Protein AF-A0AAW2QKB0-F1 (afdb_monomer_lite)

Organism: NCBI:txid2727403

Structure (mmCIF, N/CA/C/O backbone):
data_AF-A0AAW2QKB0-F1
#
_entry.id   AF-A0AAW2QKB0-F1
#
loop_
_atom_site.group_PDB
_atom_site.id
_atom_site.type_symbol
_atom_site.label_atom_id
_atom_site.label_alt_id
_atom_site.label_comp_id
_atom_site.label_asym_id
_atom_site.label_entity_id
_atom_site.label_seq_id
_atom_site.pdbx_PDB_ins_code
_atom_site.Cartn_x
_atom_site.Cartn_y
_atom_site.Cartn_z
_atom_site.occupancy
_atom_site.B_iso_or_equiv
_atom_site.auth_seq_id
_atom_site.auth_comp_id
_atom_site.auth_asym_id
_atom_site.auth_atom_id
_atom_site.pdbx_PDB_model_num
ATOM 1 N N . MET A 1 1 ? -7.114 1.794 3.582 1.00 92.81 1 MET A N 1
ATOM 2 C CA . MET A 1 1 ? -6.396 2.913 2.939 1.00 92.81 1 MET A CA 1
ATOM 3 C C . MET A 1 1 ? -5.700 2.403 1.694 1.00 92.81 1 MET A C 1
ATOM 5 O O . MET A 1 1 ? -5.095 1.339 1.762 1.00 92.81 1 MET A O 1
ATOM 9 N N . PHE A 1 2 ? -5.798 3.132 0.583 1.00 91.88 2 PHE A N 1
ATOM 10 C CA . PHE A 1 2 ? -5.280 2.696 -0.712 1.00 91.88 2 PHE A CA 1
ATOM 11 C C . PHE A 1 2 ? -4.547 3.835 -1.448 1.00 91.88 2 PHE A C 1
ATOM 13 O O . PHE A 1 2 ? -5.149 4.514 -2.284 1.00 91.88 2 PHE A O 1
ATOM 20 N N . PRO A 1 3 ? -3.276 4.106 -1.094 1.00 92.00 3 PRO A N 1
ATOM 21 C CA . PRO A 1 3 ? -2.451 5.119 -1.754 1.00 92.00 3 PRO A CA 1
ATOM 22 C C . PRO A 1 3 ? -1.999 4.687 -3.157 1.00 92.00 3 PRO A C 1
ATOM 24 O O . PRO A 1 3 ? -1.935 3.495 -3.464 1.00 92.00 3 PRO A O 1
ATOM 27 N N . TRP A 1 4 ? -1.583 5.657 -3.978 1.00 91.00 4 TRP A N 1
ATOM 28 C CA . TRP A 1 4 ? -0.791 5.366 -5.175 1.00 91.00 4 TRP A CA 1
ATOM 29 C C . TRP A 1 4 ? 0.557 4.731 -4.789 1.00 91.00 4 TRP A C 1
ATOM 31 O O . TRP A 1 4 ? 1.109 5.021 -3.728 1.00 91.00 4 TRP A O 1
ATOM 41 N N . LEU A 1 5 ? 1.126 3.885 -5.655 1.00 91.88 5 LEU A N 1
ATOM 42 C CA . LEU A 1 5 ? 2.294 3.032 -5.357 1.00 91.88 5 LEU A CA 1
ATOM 43 C C . LEU A 1 5 ? 3.635 3.773 -5.202 1.00 91.88 5 LEU A C 1
ATOM 45 O O . LEU A 1 5 ? 4.692 3.143 -5.123 1.00 91.88 5 LEU A O 1
ATOM 49 N N . ALA A 1 6 ? 3.601 5.101 -5.167 1.00 89.00 6 ALA A N 1
ATOM 50 C CA . ALA A 1 6 ? 4.749 5.958 -4.948 1.00 89.00 6 ALA A CA 1
ATOM 51 C C . ALA A 1 6 ? 4.960 6.233 -3.455 1.00 89.00 6 ALA A C 1
ATOM 53 O O . ALA A 1 6 ? 4.015 6.535 -2.727 1.00 89.00 6 ALA A O 1
ATOM 54 N N . HIS A 1 7 ? 6.217 6.264 -3.002 1.00 89.69 7 HIS A N 1
ATOM 55 C CA . HIS A 1 7 ? 6.547 6.670 -1.628 1.00 89.69 7 HIS A CA 1
ATOM 56 C C . HIS A 1 7 ? 5.975 8.053 -1.264 1.00 89.69 7 HIS A C 1
ATOM 58 O O . HIS A 1 7 ? 5.467 8.233 -0.160 1.00 89.69 7 HIS A O 1
ATOM 64 N N . GLY A 1 8 ? 5.984 9.000 -2.210 1.00 85.50 8 GLY A N 1
ATOM 65 C CA . GLY A 1 8 ? 5.402 10.334 -2.020 1.00 85.50 8 GLY A CA 1
ATOM 66 C C . GLY A 1 8 ? 3.899 10.332 -1.715 1.00 85.50 8 GLY A C 1
ATOM 67 O O . GLY A 1 8 ? 3.397 11.320 -1.200 1.00 85.50 8 GLY A O 1
ATOM 68 N N . HIS A 1 9 ? 3.196 9.228 -1.978 1.00 87.94 9 HIS A N 1
ATOM 69 C CA . HIS A 1 9 ? 1.790 9.035 -1.628 1.00 87.94 9 HIS A CA 1
ATOM 70 C C . HIS A 1 9 ? 1.640 8.117 -0.406 1.00 87.94 9 HIS A C 1
ATOM 72 O O . HIS A 1 9 ? 0.905 8.439 0.521 1.00 87.94 9 HIS A O 1
ATOM 78 N N . ILE A 1 10 ? 2.393 7.018 -0.334 1.00 92.88 10 ILE A N 1
ATOM 79 C CA . ILE A 1 10 ? 2.312 6.035 0.760 1.00 92.88 10 ILE A CA 1
ATOM 80 C C . ILE A 1 10 ? 2.625 6.651 2.135 1.00 92.88 10 ILE A C 1
ATOM 82 O O . ILE A 1 10 ? 1.889 6.429 3.097 1.00 92.88 10 ILE A O 1
ATOM 86 N N . PHE A 1 11 ? 3.696 7.439 2.257 1.00 92.62 11 PHE A N 1
ATOM 87 C CA . PHE A 1 11 ? 4.125 7.971 3.557 1.00 92.62 11 PHE A CA 1
ATOM 88 C C . PHE A 1 11 ? 3.178 9.036 4.137 1.00 92.62 11 PHE A C 1
ATOM 90 O O . PHE A 1 11 ? 2.894 8.982 5.336 1.00 92.62 11 PHE A O 1
ATOM 97 N N . PRO A 1 12 ? 2.598 9.953 3.340 1.00 91.56 12 PRO A N 1
ATOM 98 C CA . PRO A 1 12 ? 1.509 10.803 3.819 1.00 91.56 12 PRO A CA 1
ATOM 99 C C . PRO A 1 12 ? 0.305 10.023 4.360 1.00 91.56 12 PRO A C 1
ATOM 101 O O . PRO A 1 12 ? -0.281 10.429 5.364 1.00 91.56 12 PRO A O 1
ATOM 104 N N . TYR A 1 13 ? -0.044 8.887 3.749 1.00 93.06 13 TYR A N 1
ATOM 105 C CA . TYR A 1 13 ? -1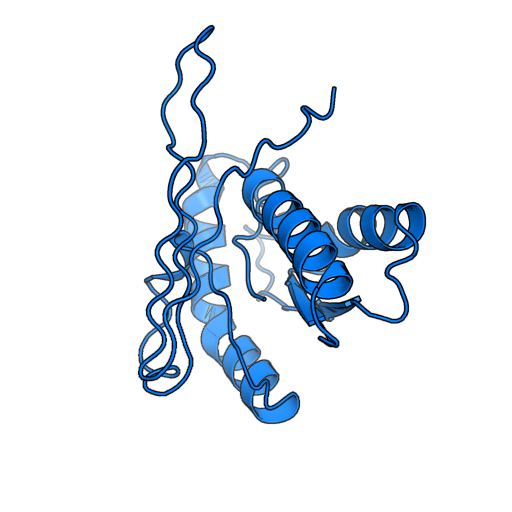.095 8.000 4.258 1.00 93.06 13 TYR A CA 1
ATOM 106 C C . TYR A 1 13 ? -0.715 7.343 5.589 1.00 93.06 13 TYR A C 1
ATOM 108 O O . TYR A 1 13 ? -1.559 7.218 6.478 1.00 93.06 13 TYR A O 1
ATOM 116 N N . LEU A 1 14 ? 0.549 6.958 5.762 1.00 94.44 14 LEU A N 1
ATOM 117 C CA . LEU A 1 14 ? 1.060 6.436 7.030 1.00 94.44 14 LEU A CA 1
ATOM 118 C C . LEU A 1 14 ? 1.021 7.490 8.147 1.00 94.44 14 LEU A C 1
ATOM 120 O O . LEU A 1 14 ? 0.561 7.205 9.253 1.00 94.44 14 LEU A O 1
ATOM 124 N N . GLU A 1 15 ? 1.406 8.733 7.857 1.00 92.94 15 GLU A N 1
ATOM 125 C CA . GLU A 1 15 ? 1.308 9.825 8.833 1.00 92.94 15 GLU A CA 1
ATOM 126 C C . GLU A 1 15 ? -0.154 10.190 9.139 1.00 92.94 15 GLU A C 1
ATOM 128 O O . GLU A 1 15 ? -0.507 10.443 10.295 1.00 92.94 15 GLU A O 1
ATOM 133 N N . LEU A 1 16 ? -1.039 10.156 8.137 1.00 91.06 16 LEU A N 1
ATOM 134 C CA . LEU A 1 16 ? -2.481 10.274 8.357 1.00 91.06 16 LEU A CA 1
ATOM 135 C C . LEU A 1 16 ? -2.987 9.158 9.280 1.00 91.06 16 LEU A C 1
ATOM 137 O O . LEU A 1 16 ? -3.715 9.444 10.230 1.00 91.06 16 LEU A O 1
ATOM 141 N N . SER A 1 17 ? -2.568 7.914 9.039 1.00 93.12 17 SER A N 1
ATOM 142 C CA . SER A 1 17 ? -2.925 6.752 9.861 1.00 93.12 17 SER A CA 1
ATOM 143 C C . SER A 1 17 ? -2.536 6.974 11.316 1.00 93.12 17 SER A C 1
ATOM 145 O O . SER A 1 17 ? -3.389 6.913 12.199 1.00 93.12 17 SER A O 1
ATOM 147 N N . ARG A 1 18 ? -1.281 7.365 11.563 1.00 91.38 18 ARG A N 1
ATOM 148 C CA . ARG A 1 18 ? -0.776 7.682 12.904 1.00 91.38 18 ARG A CA 1
ATOM 149 C C . ARG A 1 18 ? -1.636 8.736 13.609 1.00 91.38 18 ARG A C 1
ATOM 151 O O . ARG A 1 18 ? -1.992 8.579 14.773 1.00 91.38 18 ARG A O 1
ATOM 158 N N . ARG A 1 19 ? -2.030 9.801 12.902 1.00 90.12 19 ARG A N 1
ATOM 159 C CA . ARG A 1 19 ? -2.877 10.873 13.462 1.00 90.12 19 ARG A CA 1
ATOM 160 C C . ARG A 1 19 ? -4.311 10.435 13.746 1.00 90.12 19 ARG A C 1
ATOM 162 O O . ARG A 1 19 ? -4.919 10.962 14.681 1.00 90.12 19 ARG A O 1
ATOM 169 N N . LEU A 1 20 ? -4.862 9.527 12.944 1.00 89.25 20 LEU A N 1
ATOM 170 C CA . LEU A 1 20 ? -6.196 8.969 13.163 1.00 89.25 20 LEU A CA 1
ATOM 171 C C . LEU A 1 20 ? -6.217 8.079 14.409 1.00 89.25 20 LEU A C 1
ATOM 173 O O . LEU A 1 20 ? -7.122 8.232 15.230 1.00 89.25 20 LEU A O 1
ATOM 177 N N . LEU A 1 21 ? -5.185 7.250 14.588 1.00 91.81 21 LEU A N 1
ATOM 178 C CA . LEU A 1 21 ? -5.035 6.350 15.737 1.00 91.81 21 LEU A CA 1
ATOM 179 C C . LEU A 1 21 ? -4.931 7.094 17.076 1.00 91.81 21 LEU A C 1
ATOM 181 O O . LEU A 1 21 ? -5.455 6.631 18.081 1.00 91.81 21 LEU A O 1
ATOM 185 N N . ILE A 1 22 ? -4.335 8.292 17.099 1.00 86.69 22 ILE A N 1
ATOM 186 C CA . ILE A 1 22 ? -4.251 9.110 18.326 1.00 86.69 22 ILE A CA 1
ATOM 187 C C . ILE A 1 22 ? -5.636 9.573 18.806 1.00 86.69 22 ILE A C 1
ATOM 189 O O . ILE A 1 22 ? -5.856 9.763 20.000 1.00 86.69 22 ILE A O 1
ATOM 193 N N . ARG A 1 23 ? -6.570 9.834 17.884 1.00 77.38 23 ARG A N 1
ATOM 194 C CA . ARG A 1 23 ? -7.848 10.493 18.211 1.00 77.38 23 ARG A CA 1
ATOM 195 C C . ARG A 1 23 ? -9.026 9.539 18.326 1.00 77.38 23 ARG A C 1
ATOM 197 O O . ARG A 1 23 ? -10.069 9.934 18.853 1.00 77.38 23 ARG A O 1
ATOM 204 N N . LYS A 1 24 ? -8.911 8.346 17.755 1.00 75.75 24 LYS A N 1
ATOM 205 C CA . LYS A 1 24 ? -10.004 7.393 17.586 1.00 75.75 24 LYS A CA 1
ATOM 206 C C . LYS A 1 24 ? -9.448 5.979 17.595 1.00 75.75 24 LYS A C 1
ATOM 208 O O . LYS A 1 24 ? -8.336 5.743 17.140 1.00 75.75 24 LYS A O 1
ATOM 213 N N . ASN A 1 25 ? -10.275 5.043 18.040 1.00 83.88 25 ASN A N 1
ATOM 214 C CA . ASN A 1 25 ? -9.957 3.625 18.001 1.00 83.88 25 ASN A CA 1
ATOM 215 C C . ASN A 1 25 ? -10.224 3.075 16.590 1.00 83.88 25 ASN A C 1
ATOM 217 O O . ASN A 1 25 ? -11.278 2.497 16.336 1.00 83.88 25 ASN A O 1
ATOM 221 N N . PHE A 1 26 ? -9.316 3.351 15.653 1.00 90.62 26 PHE A N 1
ATOM 222 C CA . PHE A 1 26 ? -9.341 2.753 14.319 1.00 90.62 26 PHE A CA 1
ATOM 223 C C . PHE A 1 26 ? -8.422 1.535 14.274 1.00 90.62 26 PHE A C 1
ATOM 225 O O . PHE A 1 26 ? -7.349 1.545 14.866 1.00 90.62 26 PHE A O 1
ATOM 232 N N . HIS A 1 27 ? -8.814 0.533 13.498 1.00 94.69 27 HIS A N 1
ATOM 233 C CA . HIS A 1 27 ? -7.888 -0.456 12.963 1.00 94.69 27 HIS A CA 1
ATOM 234 C C . HIS A 1 27 ? -7.697 -0.152 11.474 1.00 94.69 27 HIS A C 1
ATOM 236 O O . HIS A 1 27 ? -8.673 0.102 10.760 1.00 94.69 27 HIS A O 1
ATOM 242 N N . ILE A 1 28 ? -6.449 -0.071 11.016 1.00 96.19 28 ILE A N 1
ATOM 243 C CA . ILE A 1 28 ? -6.126 0.479 9.699 1.00 96.19 28 ILE A CA 1
ATOM 244 C C . ILE A 1 28 ? -5.496 -0.595 8.824 1.00 96.19 28 ILE A C 1
ATOM 246 O O . ILE A 1 28 ? -4.383 -1.037 9.063 1.00 96.19 28 ILE A O 1
ATOM 250 N N . TYR A 1 29 ? -6.163 -0.909 7.720 1.00 97.12 29 TYR A N 1
ATOM 251 C CA . TYR A 1 29 ? -5.565 -1.665 6.626 1.00 97.12 29 TYR A CA 1
ATOM 252 C C . TYR A 1 29 ? -4.911 -0.703 5.632 1.00 97.12 29 TYR A C 1
ATOM 254 O O . TYR A 1 29 ? -5.597 0.165 5.078 1.00 97.12 29 TYR A O 1
ATOM 262 N N . LEU A 1 30 ? -3.611 -0.840 5.375 1.00 96.56 30 LEU A N 1
ATOM 263 C CA . LEU A 1 30 ? -2.893 -0.110 4.330 1.00 96.56 30 LEU A CA 1
ATOM 264 C C . LEU A 1 30 ? -2.574 -1.056 3.172 1.00 96.56 30 LEU A C 1
ATOM 266 O O . LEU A 1 30 ? -1.779 -1.976 3.313 1.00 96.56 30 LEU A O 1
ATOM 270 N N . CYS A 1 31 ? -3.189 -0.818 2.018 1.00 95.38 31 CYS A N 1
ATOM 271 C CA . CYS A 1 31 ? -3.019 -1.654 0.839 1.00 95.38 31 CYS A CA 1
ATOM 272 C C . CYS A 1 31 ? -1.884 -1.117 -0.050 1.00 95.38 31 CYS A C 1
ATOM 274 O O . CYS A 1 31 ? -1.915 0.048 -0.452 1.00 95.38 31 CYS A O 1
ATOM 276 N N . SER A 1 32 ? -0.875 -1.941 -0.343 1.00 95.44 32 SER A N 1
ATOM 277 C CA . SER A 1 32 ? 0.229 -1.606 -1.257 1.00 95.44 32 SER A CA 1
ATOM 278 C C . SER A 1 32 ? 0.863 -2.866 -1.851 1.00 95.44 32 SER A C 1
ATOM 280 O O . SER A 1 32 ? 0.486 -3.980 -1.509 1.00 95.44 32 SER A O 1
ATOM 282 N N . THR A 1 33 ? 1.823 -2.702 -2.755 1.00 95.94 33 THR A N 1
ATOM 283 C CA . THR A 1 33 ? 2.528 -3.819 -3.393 1.00 95.94 33 THR A CA 1
ATOM 284 C C . THR A 1 33 ? 3.621 -4.416 -2.498 1.00 95.94 33 THR A C 1
ATOM 286 O O . THR A 1 33 ? 4.217 -3.697 -1.685 1.00 95.94 33 THR A O 1
ATOM 289 N N . PRO A 1 34 ? 3.986 -5.701 -2.697 1.00 96.12 34 PRO A N 1
ATOM 290 C CA . PRO A 1 34 ? 5.043 -6.362 -1.929 1.00 96.12 34 PRO A CA 1
ATOM 291 C C . PRO A 1 34 ? 6.371 -5.604 -1.905 1.00 96.12 34 PRO A C 1
ATOM 293 O O . PRO A 1 34 ? 7.004 -5.503 -0.856 1.00 96.12 34 PRO A O 1
ATOM 296 N N . ILE A 1 35 ? 6.760 -4.986 -3.024 1.00 96.25 35 ILE A N 1
ATOM 297 C CA . ILE A 1 35 ? 8.015 -4.230 -3.135 1.00 96.25 35 ILE A CA 1
ATOM 298 C C . ILE A 1 35 ? 8.086 -3.010 -2.193 1.00 96.25 35 ILE A C 1
ATOM 300 O O . ILE A 1 35 ? 9.177 -2.624 -1.776 1.00 96.25 35 ILE A O 1
ATOM 304 N N . ASN A 1 36 ? 6.945 -2.430 -1.804 1.00 96.06 36 ASN A N 1
ATOM 305 C CA . ASN A 1 36 ? 6.886 -1.318 -0.849 1.00 96.06 36 ASN A CA 1
ATOM 306 C C . ASN A 1 36 ? 6.785 -1.798 0.616 1.00 96.06 36 ASN A C 1
ATOM 308 O O . ASN A 1 36 ? 6.911 -0.991 1.536 1.00 96.06 36 ASN A O 1
ATOM 312 N N . SER A 1 37 ? 6.587 -3.097 0.869 1.00 94.06 37 SER A N 1
ATOM 313 C CA . SER A 1 37 ? 6.330 -3.612 2.224 1.00 94.06 37 SER A CA 1
ATOM 314 C C . SER A 1 37 ? 7.482 -3.360 3.185 1.00 94.06 37 SER A C 1
ATOM 316 O O . SER A 1 37 ? 7.247 -3.010 4.335 1.00 94.06 37 SER A O 1
ATOM 318 N N . THR A 1 38 ? 8.730 -3.475 2.725 1.00 94.94 38 THR A N 1
ATOM 319 C CA . THR A 1 38 ? 9.899 -3.228 3.578 1.00 94.94 38 THR A CA 1
ATOM 320 C C . THR A 1 38 ? 9.909 -1.798 4.115 1.00 94.94 38 THR A C 1
ATOM 322 O O . THR A 1 38 ? 10.083 -1.597 5.313 1.00 94.94 38 THR A O 1
ATOM 325 N N . SER A 1 39 ? 9.690 -0.791 3.262 1.00 95.75 39 SER A N 1
ATOM 326 C CA . SER A 1 39 ? 9.711 0.615 3.691 1.00 95.75 39 SER A CA 1
ATOM 327 C C . SER A 1 39 ? 8.520 0.961 4.589 1.00 95.75 39 SER A C 1
ATOM 329 O O . SER A 1 39 ? 8.688 1.675 5.579 1.00 95.75 39 SER A O 1
ATOM 331 N N . ILE A 1 40 ? 7.345 0.405 4.289 1.00 97.50 40 ILE A N 1
ATOM 332 C CA . ILE A 1 40 ? 6.130 0.564 5.094 1.00 97.50 40 ILE A CA 1
ATOM 333 C C . ILE A 1 40 ? 6.303 -0.071 6.480 1.00 97.50 40 ILE A C 1
ATOM 335 O O . ILE A 1 40 ? 6.060 0.587 7.490 1.00 97.50 40 ILE A O 1
ATOM 339 N N . ASN A 1 41 ? 6.764 -1.321 6.547 1.00 96.94 41 ASN A N 1
ATOM 340 C CA . ASN A 1 41 ? 6.928 -2.044 7.808 1.00 96.94 41 ASN A CA 1
ATOM 341 C C . ASN A 1 41 ? 7.980 -1.390 8.705 1.00 96.94 41 ASN A C 1
ATOM 343 O O . ASN A 1 41 ? 7.763 -1.285 9.910 1.00 96.94 41 ASN A O 1
ATOM 347 N N . THR A 1 42 ? 9.071 -0.873 8.132 1.00 97.44 42 THR A N 1
ATOM 348 C CA . THR A 1 42 ? 10.051 -0.082 8.888 1.00 97.44 42 THR A CA 1
ATOM 349 C C . THR A 1 42 ? 9.402 1.148 9.524 1.00 97.44 42 THR A C 1
ATOM 351 O O . THR A 1 42 ? 9.634 1.420 10.700 1.00 97.44 42 THR A O 1
ATOM 354 N N . PHE A 1 43 ? 8.551 1.877 8.790 1.00 96.31 43 PHE A N 1
ATOM 355 C CA . PHE A 1 43 ? 7.817 3.009 9.362 1.00 96.31 43 PHE A CA 1
ATOM 356 C C . PHE A 1 43 ? 6.885 2.564 10.496 1.00 96.31 43 PHE A C 1
ATOM 358 O O . PHE A 1 43 ? 6.888 3.182 11.561 1.00 96.31 43 PHE A O 1
ATOM 365 N N . ILE A 1 44 ? 6.100 1.505 10.280 1.00 97.19 44 ILE A N 1
ATOM 366 C CA . ILE A 1 44 ? 5.145 0.977 11.267 1.00 97.19 44 ILE A CA 1
ATOM 367 C C . ILE A 1 44 ? 5.873 0.579 12.554 1.00 97.19 44 ILE A C 1
ATOM 369 O O . ILE A 1 44 ? 5.469 0.998 13.639 1.00 97.19 44 ILE A O 1
ATOM 373 N N . HIS A 1 45 ? 6.975 -0.160 12.428 1.00 96.62 45 HIS A N 1
ATOM 374 C CA . HIS A 1 45 ? 7.785 -0.606 13.555 1.00 96.62 45 HIS A CA 1
ATOM 375 C C . HIS A 1 45 ? 8.390 0.575 14.325 1.00 96.62 45 HIS A C 1
ATOM 377 O O . HIS A 1 45 ? 8.217 0.671 15.537 1.00 96.62 45 HIS A O 1
ATOM 383 N N . ASN A 1 46 ? 9.033 1.517 13.626 1.00 96.56 46 ASN A N 1
ATOM 384 C CA . ASN A 1 46 ? 9.696 2.669 14.250 1.00 96.56 46 ASN A CA 1
ATOM 385 C C . ASN A 1 46 ? 8.731 3.628 14.963 1.00 96.56 46 ASN A C 1
ATOM 387 O O . ASN A 1 46 ? 9.171 4.451 15.761 1.00 96.56 46 ASN A O 1
ATOM 391 N N . ASN A 1 47 ? 7.434 3.549 14.657 1.00 94.81 47 ASN A N 1
ATOM 392 C CA . ASN A 1 47 ? 6.396 4.371 15.274 1.00 94.81 47 ASN A CA 1
ATOM 393 C C . ASN A 1 47 ? 5.481 3.573 16.219 1.00 94.81 47 ASN A C 1
ATOM 395 O O . ASN A 1 47 ? 4.462 4.111 16.652 1.00 94.81 47 ASN A O 1
ATOM 399 N N . ASN A 1 48 ? 5.812 2.312 16.525 1.00 95.12 48 ASN A N 1
ATOM 400 C CA . ASN A 1 48 ? 5.036 1.433 17.407 1.00 95.12 48 ASN A CA 1
ATOM 401 C C . ASN A 1 48 ? 3.574 1.249 16.948 1.00 95.12 48 ASN A C 1
ATOM 403 O O . ASN A 1 48 ? 2.652 1.246 17.759 1.00 95.12 48 ASN A O 1
ATOM 407 N N . LEU A 1 49 ? 3.352 1.108 15.637 1.00 95.25 49 LEU A N 1
ATOM 408 C CA . LEU A 1 49 ? 2.011 1.023 15.039 1.00 95.25 49 LEU A CA 1
ATOM 409 C C . LEU A 1 49 ? 1.598 -0.408 14.658 1.00 95.25 49 LEU A C 1
ATOM 411 O O . LEU A 1 49 ? 0.535 -0.591 14.067 1.00 95.25 49 LEU A O 1
ATOM 415 N N . SER A 1 50 ? 2.414 -1.417 14.980 1.00 93.06 50 SER A N 1
ATOM 416 C CA . SER A 1 50 ? 2.263 -2.799 14.495 1.00 93.06 50 SER A CA 1
ATOM 417 C C . SER A 1 50 ? 0.955 -3.485 14.897 1.00 93.06 50 SER A C 1
ATOM 419 O O . SER A 1 50 ? 0.490 -4.362 14.183 1.00 93.06 50 SER A O 1
ATOM 421 N N . GLU A 1 51 ? 0.345 -3.093 16.017 1.00 92.69 51 GLU A N 1
ATOM 422 C CA . GLU A 1 51 ? -0.941 -3.654 16.467 1.00 92.69 51 GLU A CA 1
ATOM 423 C C . GLU A 1 51 ? -2.152 -2.952 15.830 1.00 92.69 51 GLU A C 1
ATOM 425 O O . GLU A 1 51 ? -3.278 -3.442 15.881 1.00 92.69 51 GLU A O 1
ATOM 430 N N . SER A 1 52 ? -1.936 -1.771 15.248 1.00 94.56 52 SER A N 1
ATOM 431 C CA . SER A 1 52 ? -3.003 -0.890 14.761 1.00 94.56 52 SER A CA 1
ATOM 432 C C . SER A 1 52 ? -3.056 -0.774 13.240 1.00 94.56 52 SER A C 1
ATOM 434 O O . SER A 1 52 ? -4.094 -0.380 12.702 1.00 94.56 52 SER A O 1
ATOM 436 N N . ILE A 1 53 ? -1.947 -1.065 12.553 1.00 96.69 53 ILE A N 1
ATOM 437 C CA . ILE A 1 53 ? -1.834 -0.976 11.098 1.00 96.69 53 ILE A CA 1
ATOM 438 C C . ILE A 1 53 ? -1.421 -2.330 10.526 1.00 96.69 53 ILE A C 1
ATOM 440 O O . ILE A 1 53 ? -0.325 -2.812 10.802 1.00 96.69 53 ILE A O 1
ATOM 444 N N . GLU A 1 54 ? -2.264 -2.885 9.661 1.00 96.44 54 GLU A N 1
ATOM 445 C CA . GLU A 1 54 ? -1.974 -4.088 8.885 1.00 96.44 54 GLU A CA 1
ATOM 446 C C . GLU A 1 54 ? -1.688 -3.727 7.422 1.00 96.44 54 GLU A C 1
ATOM 448 O O . GLU A 1 54 ? -2.427 -2.963 6.791 1.00 96.44 54 GLU A O 1
ATOM 453 N N . VAL A 1 55 ? -0.607 -4.280 6.865 1.00 97.00 55 VAL A N 1
ATOM 454 C CA . VAL A 1 55 ? -0.249 -4.087 5.455 1.00 97.00 55 VAL A CA 1
ATOM 455 C C . VAL A 1 55 ? -0.880 -5.186 4.611 1.00 97.00 55 VAL A C 1
ATOM 457 O O . VAL A 1 55 ? -0.497 -6.351 4.697 1.00 97.00 55 VAL A O 1
ATOM 460 N N . VAL A 1 56 ? -1.811 -4.796 3.746 1.00 96.31 56 VAL A N 1
ATOM 461 C CA . VAL A 1 56 ? -2.506 -5.701 2.830 1.00 96.31 56 VAL A CA 1
ATOM 462 C C . VAL A 1 56 ? -1.794 -5.696 1.483 1.00 96.31 56 VAL A C 1
ATOM 464 O O . VAL A 1 56 ? -1.540 -4.639 0.902 1.00 96.31 56 VAL A O 1
ATOM 467 N N . GLN A 1 57 ? -1.472 -6.885 0.984 1.00 95.06 57 GLN A N 1
ATOM 468 C CA . GLN A 1 57 ? -0.679 -7.046 -0.231 1.00 95.06 57 GLN A CA 1
ATOM 469 C C . GLN A 1 57 ? -1.552 -6.977 -1.486 1.00 95.06 57 GLN A C 1
ATOM 471 O O . GLN A 1 57 ? -2.334 -7.888 -1.768 1.00 95.06 57 GLN A O 1
ATOM 476 N N . LEU A 1 58 ? -1.367 -5.924 -2.280 1.00 94.38 58 LEU A N 1
ATOM 477 C CA . LEU A 1 58 ? -1.880 -5.834 -3.641 1.00 94.38 58 LEU A CA 1
ATOM 478 C C . LEU A 1 58 ? -0.884 -6.480 -4.604 1.00 94.38 58 LEU A C 1
ATOM 480 O O . LEU A 1 58 ? 0.202 -5.952 -4.848 1.00 94.38 58 LEU A O 1
ATOM 484 N N . HIS A 1 59 ? -1.276 -7.596 -5.204 1.00 92.06 59 HIS A N 1
ATOM 485 C CA . HIS A 1 59 ? -0.470 -8.258 -6.221 1.00 92.06 59 HIS A CA 1
ATOM 486 C C . HIS A 1 59 ? -0.846 -7.728 -7.605 1.00 92.06 59 HIS A C 1
ATOM 488 O O . HIS A 1 59 ? -1.974 -7.917 -8.063 1.00 92.06 59 HIS A O 1
ATOM 494 N N . LEU A 1 60 ? 0.104 -7.064 -8.266 1.00 92.69 60 LEU A N 1
ATOM 495 C CA . LEU A 1 60 ? -0.024 -6.715 -9.679 1.00 92.69 60 LEU A CA 1
ATOM 496 C C . LEU A 1 60 ? 0.411 -7.901 -10.538 1.00 92.69 60 LEU A C 1
ATOM 498 O O . LEU A 1 60 ? 1.299 -8.662 -10.151 1.00 92.69 60 LEU A O 1
ATOM 502 N N . GLN A 1 61 ? -0.170 -8.025 -11.728 1.00 91.19 61 GLN A N 1
ATOM 503 C CA . GLN A 1 61 ? 0.245 -9.045 -12.686 1.00 91.19 61 GLN A CA 1
ATOM 504 C C . GLN A 1 61 ? 1.657 -8.726 -13.211 1.00 91.19 61 GLN A C 1
ATOM 506 O O . GLN A 1 61 ? 1.853 -7.669 -13.821 1.00 91.19 61 GLN A O 1
ATOM 511 N N . PRO A 1 62 ? 2.660 -9.591 -12.968 1.00 92.56 62 PRO A N 1
ATOM 512 C CA . PRO A 1 62 ? 3.998 -9.384 -13.498 1.00 92.56 62 PRO A CA 1
ATOM 513 C C . PRO A 1 62 ? 4.011 -9.606 -15.014 1.00 92.56 62 PRO A C 1
ATOM 515 O O . PRO A 1 62 ? 3.295 -10.451 -15.547 1.00 92.56 62 PRO A O 1
ATOM 518 N N . SER A 1 63 ? 4.866 -8.866 -15.713 1.00 93.06 63 SER A N 1
ATOM 519 C CA . SER A 1 63 ? 5.119 -9.059 -17.143 1.00 93.06 63 SER A CA 1
ATOM 520 C C . SER A 1 63 ? 6.610 -8.924 -17.438 1.00 93.06 63 SER A C 1
ATOM 522 O O . SER A 1 63 ? 7.375 -8.485 -16.580 1.00 93.06 63 SER A O 1
ATOM 524 N N . HIS A 1 64 ? 7.025 -9.282 -18.656 1.00 92.44 64 HIS A N 1
ATOM 525 C CA . HIS A 1 64 ? 8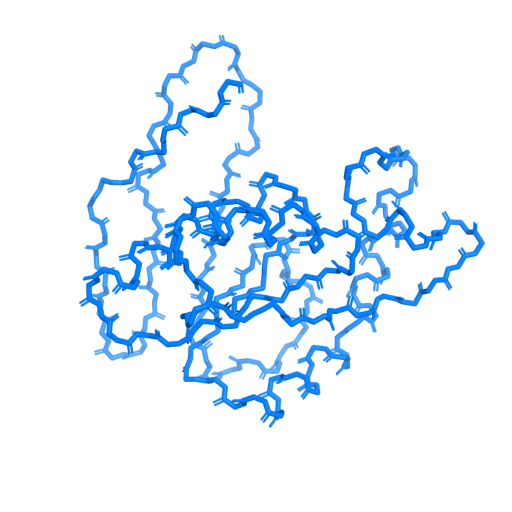.413 -9.114 -19.091 1.00 92.44 64 HIS A CA 1
ATOM 526 C C . HIS A 1 64 ? 8.879 -7.649 -18.987 1.00 92.44 64 HIS A C 1
ATOM 528 O O . HIS A 1 64 ? 9.999 -7.384 -18.564 1.00 92.44 64 HIS A O 1
ATOM 534 N N . GLU A 1 65 ? 8.002 -6.697 -19.318 1.00 91.81 65 GLU A N 1
ATOM 535 C CA . GLU A 1 65 ? 8.285 -5.259 -19.230 1.00 91.81 65 GLU A CA 1
ATOM 536 C C . GLU A 1 65 ? 8.141 -4.704 -17.805 1.00 91.81 65 GLU A C 1
ATOM 538 O O . GLU A 1 65 ? 8.761 -3.699 -17.470 1.00 91.81 65 GLU A O 1
ATOM 543 N N . LEU A 1 66 ? 7.328 -5.346 -16.957 1.00 94.56 66 LEU A N 1
ATOM 544 C CA . LEU A 1 66 ? 7.032 -4.895 -15.595 1.00 94.56 66 LEU A CA 1
ATOM 545 C C . LEU A 1 66 ? 7.183 -6.036 -14.565 1.00 94.56 66 LEU A C 1
ATOM 547 O O . LEU A 1 66 ? 6.184 -6.552 -14.041 1.00 94.56 66 LEU A O 1
ATOM 551 N N . PRO A 1 67 ? 8.426 -6.452 -14.267 1.00 95.56 67 PRO A N 1
ATOM 552 C CA . PRO A 1 67 ? 8.727 -7.406 -13.203 1.00 95.56 67 PRO A CA 1
ATOM 553 C C . PRO A 1 67 ? 8.375 -6.858 -11.802 1.00 95.56 67 PRO A C 1
ATOM 555 O O . PRO A 1 67 ? 8.230 -5.646 -11.629 1.00 95.56 67 PRO A O 1
ATOM 558 N N . PRO A 1 68 ? 8.306 -7.716 -10.761 1.00 94.88 68 PRO A N 1
ATOM 559 C CA . PRO A 1 68 ? 7.868 -7.323 -9.413 1.00 94.88 68 PRO A CA 1
ATOM 560 C C . PRO A 1 68 ? 8.624 -6.149 -8.773 1.00 94.88 68 PRO A C 1
ATOM 562 O O . PRO A 1 68 ? 8.041 -5.359 -8.035 1.00 94.88 68 PRO A O 1
ATOM 565 N N . HIS A 1 69 ? 9.916 -5.984 -9.069 1.00 94.38 69 HIS A N 1
ATOM 566 C CA . HIS A 1 69 ? 10.711 -4.869 -8.542 1.00 94.38 69 HIS A CA 1
ATOM 567 C C . HIS A 1 69 ? 10.335 -3.504 -9.151 1.00 94.38 69 HIS A C 1
ATOM 569 O O . HIS A 1 69 ? 10.722 -2.472 -8.608 1.00 94.38 69 HIS A O 1
ATOM 575 N N . TYR A 1 70 ? 9.553 -3.493 -10.235 1.00 95.31 70 TYR A N 1
ATOM 576 C CA . TYR A 1 70 ? 8.962 -2.305 -10.853 1.00 95.31 70 TYR A CA 1
ATOM 577 C C . TYR A 1 70 ? 7.476 -2.126 -10.519 1.00 95.31 70 TYR A C 1
ATOM 579 O O . TYR A 1 70 ? 6.817 -1.245 -11.066 1.00 95.31 70 TYR A O 1
ATOM 587 N N . HIS A 1 71 ? 6.931 -2.884 -9.560 1.00 94.88 71 HIS A N 1
ATOM 588 C CA . HIS A 1 71 ? 5.578 -2.663 -9.018 1.00 94.88 71 HIS A CA 1
ATOM 589 C C . HIS A 1 71 ? 5.535 -1.486 -8.022 1.00 94.88 71 HIS A C 1
ATOM 591 O O . HIS A 1 71 ? 4.862 -1.526 -6.994 1.00 94.88 71 HIS A O 1
ATOM 597 N N . THR A 1 72 ? 6.304 -0.440 -8.306 1.00 93.62 72 THR A N 1
ATOM 598 C CA . THR A 1 72 ? 6.440 0.808 -7.552 1.00 93.62 72 THR A CA 1
ATOM 599 C C . THR A 1 72 ? 6.971 1.867 -8.511 1.00 93.62 72 THR A C 1
ATOM 601 O O . THR A 1 72 ? 7.648 1.542 -9.484 1.00 93.62 72 THR A O 1
ATOM 604 N N . THR A 1 73 ? 6.693 3.145 -8.257 1.00 90.56 73 THR A N 1
ATOM 605 C CA . THR A 1 73 ? 7.296 4.221 -9.064 1.00 90.56 73 THR A CA 1
ATOM 606 C C . THR A 1 73 ? 8.762 4.457 -8.703 1.00 90.56 73 THR A C 1
ATOM 608 O O . THR A 1 73 ? 9.479 5.137 -9.438 1.00 90.56 73 THR A O 1
ATOM 611 N N . LYS A 1 74 ? 9.225 3.929 -7.562 1.00 88.31 74 LYS A N 1
ATOM 612 C CA . LYS A 1 74 ? 10.619 4.048 -7.140 1.00 88.31 74 LYS A CA 1
ATOM 613 C C . LYS A 1 74 ? 11.512 3.307 -8.136 1.00 88.31 74 LYS A C 1
ATOM 615 O O . LYS A 1 74 ? 11.363 2.106 -8.321 1.00 88.31 74 LYS A O 1
ATOM 620 N N . ASN A 1 75 ? 12.468 4.020 -8.730 1.00 88.38 75 ASN A N 1
ATOM 621 C CA . ASN A 1 75 ? 13.407 3.490 -9.727 1.00 88.38 75 ASN A CA 1
ATOM 622 C C . ASN A 1 75 ? 12.740 2.942 -11.004 1.00 88.38 75 ASN A C 1
ATOM 624 O O . ASN A 1 75 ? 13.384 2.207 -11.751 1.00 88.38 75 ASN A O 1
ATOM 628 N N . LEU A 1 76 ? 11.476 3.293 -11.264 1.00 91.50 76 LEU A N 1
ATOM 629 C CA . LEU A 1 76 ? 10.782 2.894 -12.482 1.00 91.50 76 LEU A CA 1
ATOM 630 C C . LEU A 1 76 ? 11.311 3.711 -13.674 1.00 91.50 76 LEU A C 1
ATOM 632 O O . LEU A 1 76 ? 11.263 4.944 -13.629 1.00 91.50 76 LEU A O 1
ATOM 636 N N . PRO A 1 77 ? 11.771 3.066 -14.759 1.00 93.00 77 PRO A N 1
ATOM 637 C CA . PRO A 1 77 ? 12.061 3.754 -16.011 1.00 93.00 77 PRO A CA 1
ATOM 638 C C . PRO A 1 77 ? 10.847 4.552 -16.506 1.00 93.00 77 PRO A C 1
ATOM 640 O O . PRO A 1 77 ? 9.730 4.039 -16.534 1.00 93.00 77 PRO A O 1
ATOM 643 N N . SER A 1 78 ? 11.055 5.796 -16.942 1.00 88.81 78 SER A N 1
ATOM 644 C CA . SER A 1 78 ? 9.963 6.713 -17.320 1.00 88.81 78 SER A CA 1
ATOM 645 C C . SER A 1 78 ? 9.030 6.151 -18.399 1.00 88.81 78 SER A C 1
ATOM 647 O O . SER A 1 78 ? 7.819 6.353 -18.334 1.00 88.81 78 SER A O 1
ATOM 649 N N . HIS A 1 79 ? 9.570 5.386 -19.352 1.00 90.81 79 HIS A N 1
ATOM 650 C CA . HIS A 1 79 ? 8.791 4.740 -20.410 1.00 90.81 79 HIS A CA 1
ATOM 651 C C . HIS A 1 79 ? 7.828 3.652 -19.893 1.00 90.81 79 HIS A C 1
ATOM 653 O O . HIS A 1 79 ? 6.849 3.347 -20.569 1.00 90.81 79 HIS A O 1
ATOM 659 N N . LEU A 1 80 ? 8.051 3.109 -18.689 1.00 92.81 80 LEU A N 1
ATOM 660 C CA . LEU A 1 80 ? 7.198 2.090 -18.062 1.00 92.81 80 LEU A CA 1
ATOM 661 C C . LEU A 1 80 ? 6.096 2.677 -17.170 1.00 92.81 80 LEU A C 1
ATOM 663 O O . LEU A 1 80 ? 5.277 1.924 -16.641 1.00 92.81 80 LEU A O 1
ATOM 667 N N . ALA A 1 81 ? 6.019 4.004 -17.012 1.00 88.06 81 ALA A N 1
ATOM 668 C CA . ALA A 1 81 ? 5.010 4.645 -16.164 1.00 88.06 81 ALA A CA 1
ATOM 669 C C . ALA A 1 81 ? 3.575 4.261 -16.571 1.00 88.06 81 ALA A C 1
ATOM 671 O O . ALA A 1 81 ? 2.759 3.893 -15.725 1.00 88.06 81 ALA A O 1
ATOM 672 N N . PHE A 1 82 ? 3.275 4.272 -17.873 1.00 88.25 82 PHE A N 1
ATOM 673 C CA . PHE A 1 82 ? 1.966 3.851 -18.381 1.00 88.25 82 PHE A CA 1
ATOM 674 C C . PHE A 1 82 ? 1.717 2.350 -18.210 1.00 88.25 82 PHE A C 1
ATOM 676 O O . PHE A 1 82 ? 0.580 1.953 -17.956 1.00 88.25 82 PHE A O 1
ATOM 683 N N . THR A 1 83 ? 2.758 1.521 -18.313 1.00 91.44 83 THR A N 1
ATOM 684 C CA . THR A 1 83 ? 2.667 0.074 -18.073 1.00 91.44 83 THR A CA 1
ATOM 685 C C . THR A 1 83 ? 2.307 -0.210 -16.616 1.00 91.44 83 THR A C 1
ATOM 687 O O . THR A 1 83 ? 1.401 -1.002 -16.362 1.00 91.44 83 THR A O 1
ATOM 690 N N . LEU A 1 84 ? 2.916 0.505 -15.661 1.00 91.12 84 LEU A N 1
ATOM 691 C CA . LEU A 1 84 ? 2.559 0.407 -14.243 1.00 91.12 84 LEU A CA 1
ATOM 692 C C . LEU A 1 84 ? 1.119 0.868 -13.977 1.00 91.12 84 LEU A C 1
ATOM 694 O O . LEU A 1 84 ? 0.389 0.187 -13.261 1.00 91.12 84 LEU A O 1
ATOM 698 N N . ILE A 1 85 ? 0.682 1.982 -14.576 1.00 87.62 85 ILE A N 1
ATOM 699 C CA . ILE A 1 85 ? -0.705 2.462 -14.444 1.00 87.62 85 ILE A CA 1
ATOM 700 C C . ILE A 1 85 ? -1.702 1.411 -14.951 1.00 87.62 85 ILE A C 1
ATOM 702 O O . ILE A 1 85 ? -2.697 1.145 -14.279 1.00 87.62 85 ILE A O 1
ATOM 706 N N . LYS A 1 86 ? -1.435 0.788 -16.105 1.00 87.25 86 LYS A N 1
ATOM 707 C CA . LYS A 1 86 ? -2.285 -0.284 -16.643 1.00 87.25 86 LYS A CA 1
ATOM 708 C C . LYS A 1 86 ? -2.307 -1.505 -15.724 1.00 87.25 86 LYS A C 1
ATOM 710 O O . LYS A 1 86 ? -3.385 -2.006 -15.431 1.00 87.25 86 LYS A O 1
ATOM 715 N N . ALA A 1 87 ? -1.147 -1.950 -15.239 1.00 90.69 87 ALA A N 1
ATOM 716 C CA . ALA A 1 87 ? -1.059 -3.080 -14.312 1.00 90.69 87 ALA A CA 1
ATOM 717 C C . ALA A 1 87 ? -1.791 -2.810 -12.986 1.00 90.69 87 ALA A C 1
ATOM 719 O O . ALA A 1 87 ? -2.362 -3.717 -12.390 1.00 90.69 87 ALA A O 1
ATOM 720 N N . PHE A 1 88 ? -1.797 -1.557 -12.528 1.00 88.62 88 PHE A N 1
ATOM 721 C CA . PHE A 1 88 ? -2.561 -1.147 -11.355 1.00 88.62 88 PHE A CA 1
ATOM 722 C C . PHE A 1 88 ? -4.073 -1.142 -11.617 1.00 88.62 88 PHE A C 1
ATOM 724 O O . PHE A 1 88 ? -4.838 -1.590 -10.771 1.00 88.62 88 PHE A O 1
ATOM 731 N N . GLN A 1 89 ? -4.511 -0.691 -12.796 1.00 83.69 89 GLN A N 1
ATOM 732 C CA . GLN A 1 89 ? -5.925 -0.725 -13.194 1.00 83.69 89 GLN A CA 1
ATOM 733 C C . GLN A 1 89 ? -6.459 -2.154 -13.312 1.00 83.69 89 GLN A C 1
ATOM 735 O O . GLN A 1 89 ? -7.572 -2.426 -12.882 1.00 83.69 89 GLN A O 1
ATOM 740 N N . THR A 1 90 ? -5.664 -3.091 -13.831 1.00 85.06 90 THR A N 1
ATOM 741 C CA . THR A 1 90 ? -6.079 -4.500 -13.912 1.00 85.06 90 THR A CA 1
ATOM 742 C C . THR A 1 90 ? -6.123 -5.196 -12.551 1.00 85.06 90 THR A C 1
ATOM 744 O O . THR A 1 90 ? -6.692 -6.279 -12.449 1.00 85.06 90 THR A O 1
ATOM 747 N N . ALA A 1 91 ? -5.574 -4.584 -11.495 1.00 86.31 91 ALA A N 1
ATOM 748 C CA . ALA A 1 91 ? -5.665 -5.085 -10.125 1.00 86.31 91 ALA A CA 1
ATOM 749 C C . ALA A 1 91 ? -6.992 -4.718 -9.427 1.00 86.31 91 ALA A C 1
ATOM 751 O O . ALA A 1 91 ? -7.139 -4.960 -8.228 1.00 86.31 91 ALA A O 1
ATOM 752 N N . GLU A 1 92 ? -7.963 -4.156 -10.157 1.00 82.38 92 GLU A N 1
ATOM 753 C CA . GLU A 1 92 ? -9.297 -3.823 -9.650 1.00 82.38 92 GLU A CA 1
ATOM 754 C C . GLU A 1 92 ? -9.995 -5.015 -8.988 1.00 82.38 92 GLU A C 1
ATOM 756 O O . GLU A 1 92 ? -10.518 -4.877 -7.883 1.00 82.38 92 GLU A O 1
ATOM 761 N N . SER A 1 93 ? -9.957 -6.197 -9.612 1.00 83.50 93 SER A N 1
ATOM 762 C CA . SER A 1 93 ? -10.567 -7.404 -9.044 1.00 83.50 93 SER A CA 1
ATOM 763 C C . SER A 1 93 ? -9.910 -7.790 -7.719 1.00 83.50 93 SER A C 1
ATOM 765 O O . SER A 1 93 ? -10.604 -8.012 -6.733 1.00 83.50 93 SER A O 1
ATOM 767 N N . SER A 1 94 ? -8.575 -7.755 -7.655 1.00 88.00 94 SER A N 1
ATOM 768 C CA . SER A 1 94 ? -7.826 -8.011 -6.420 1.00 88.00 94 SER A CA 1
ATOM 769 C C . SER A 1 94 ? -8.211 -7.023 -5.317 1.00 88.00 94 SER A C 1
ATOM 771 O O . SER A 1 94 ? -8.357 -7.398 -4.156 1.00 88.00 94 SER A O 1
ATOM 773 N N . PHE A 1 95 ? -8.399 -5.748 -5.664 1.00 87.38 95 PHE A N 1
ATOM 774 C CA . PHE A 1 95 ? -8.857 -4.742 -4.712 1.00 87.38 95 PHE A CA 1
ATOM 775 C C . PHE A 1 95 ? -10.308 -4.983 -4.264 1.00 87.38 95 PHE A C 1
ATOM 777 O O . PHE A 1 95 ? -10.605 -4.868 -3.075 1.00 87.38 95 PHE A O 1
ATOM 784 N N . SER A 1 96 ? -11.199 -5.369 -5.179 1.00 87.00 96 SER A N 1
ATOM 785 C CA . SER A 1 96 ? -12.574 -5.769 -4.861 1.00 87.00 96 SER A CA 1
ATOM 786 C C . SER A 1 96 ? -12.605 -6.930 -3.862 1.00 87.00 96 SER A C 1
ATOM 788 O O . SER A 1 96 ? -13.311 -6.869 -2.851 1.00 87.00 96 SER A O 1
ATOM 790 N N . ASP A 1 97 ? -11.780 -7.952 -4.083 1.00 89.94 97 ASP A N 1
ATOM 791 C CA . ASP A 1 97 ? -11.656 -9.110 -3.193 1.00 89.94 97 ASP A CA 1
ATOM 792 C C . ASP A 1 97 ? -11.160 -8.697 -1.800 1.00 89.94 97 ASP A C 1
ATOM 794 O O . ASP A 1 97 ? -11.690 -9.139 -0.777 1.00 89.94 97 ASP A O 1
ATOM 798 N N . ILE A 1 98 ? -10.202 -7.766 -1.735 1.00 91.62 98 ILE A N 1
ATOM 799 C CA . ILE A 1 98 ? -9.729 -7.185 -0.471 1.00 91.62 98 ILE A CA 1
ATOM 800 C C . ILE A 1 98 ? -10.873 -6.471 0.265 1.00 91.62 98 ILE A C 1
ATOM 802 O O . ILE A 1 98 ? -11.081 -6.701 1.457 1.00 91.62 98 ILE A O 1
ATOM 806 N N . ILE A 1 99 ? -11.639 -5.614 -0.417 1.00 90.25 99 ILE A N 1
ATOM 807 C CA . ILE A 1 99 ? -12.732 -4.851 0.209 1.00 90.25 99 ILE A CA 1
ATOM 808 C C . ILE A 1 99 ? -13.868 -5.766 0.676 1.00 90.25 99 ILE A C 1
ATOM 810 O O . ILE A 1 99 ? -14.435 -5.536 1.749 1.00 90.25 99 ILE A O 1
ATOM 814 N N . THR A 1 100 ? -14.205 -6.791 -0.102 1.00 90.12 100 THR A N 1
ATOM 815 C CA . THR A 1 100 ? -15.258 -7.759 0.241 1.00 90.12 100 THR A CA 1
ATOM 816 C C . THR A 1 100 ? -14.846 -8.686 1.384 1.00 90.12 100 THR A C 1
ATOM 818 O O . THR A 1 100 ? -15.690 -9.012 2.222 1.00 90.12 100 THR A O 1
ATOM 821 N N . THR A 1 101 ? -13.562 -9.043 1.469 1.00 93.69 101 THR A N 1
ATOM 822 C CA . THR A 1 101 ? -13.000 -9.860 2.555 1.00 93.69 101 THR A CA 1
ATOM 823 C C . THR A 1 101 ? -12.900 -9.070 3.857 1.00 93.69 101 THR A C 1
ATOM 825 O O . THR A 1 101 ? -13.423 -9.502 4.882 1.00 93.69 101 THR A O 1
ATOM 828 N N . LEU A 1 102 ? -12.265 -7.894 3.820 1.00 93.44 102 LEU A N 1
ATOM 829 C CA . LEU A 1 102 ? -11.996 -7.090 5.018 1.00 93.44 102 LEU A CA 1
ATOM 830 C C . LEU A 1 102 ? -13.223 -6.324 5.520 1.00 93.44 102 LEU A C 1
ATOM 832 O O . LEU A 1 102 ? -13.272 -5.946 6.685 1.00 93.44 102 LEU A O 1
ATOM 836 N N . LYS A 1 103 ? -14.199 -6.059 4.640 1.00 91.75 103 LYS A N 1
ATOM 837 C CA . LYS A 1 103 ? -15.431 -5.304 4.932 1.00 91.75 103 LYS A CA 1
ATOM 838 C C . LYS A 1 103 ? -15.185 -4.013 5.737 1.00 91.75 103 LYS A C 1
ATOM 840 O O . LYS A 1 103 ? -15.857 -3.791 6.739 1.00 91.75 103 LYS A O 1
ATOM 845 N N . PRO A 1 104 ? -14.282 -3.117 5.295 1.00 90.94 104 PRO A N 1
ATOM 846 C CA . PRO A 1 104 ? -13.926 -1.933 6.075 1.00 90.94 104 PRO A CA 1
ATOM 847 C C . PRO A 1 104 ? -15.094 -0.944 6.190 1.00 90.94 104 PRO A C 1
ATOM 849 O O . PRO A 1 104 ? -15.834 -0.755 5.217 1.00 90.94 104 PRO A O 1
ATOM 852 N N . ASP A 1 105 ? -15.201 -0.245 7.322 1.00 89.19 105 ASP A N 1
ATOM 853 C CA . ASP A 1 105 ? -16.195 0.822 7.538 1.00 89.19 105 ASP A CA 1
ATOM 854 C C . ASP A 1 105 ? -15.910 2.078 6.696 1.00 89.19 105 ASP A C 1
ATOM 856 O O . ASP A 1 105 ? -16.824 2.778 6.262 1.00 89.19 105 ASP A O 1
ATOM 860 N N . LEU A 1 106 ? -14.626 2.363 6.442 1.00 89.38 106 LEU A N 1
ATOM 861 C CA . LEU A 1 106 ? -14.146 3.547 5.726 1.00 89.38 106 LEU A CA 1
ATOM 862 C C . LEU A 1 106 ? -13.042 3.178 4.728 1.00 89.38 106 LEU A C 1
ATOM 864 O O . LEU A 1 106 ? -12.085 2.481 5.070 1.00 89.38 106 LEU A O 1
ATOM 868 N N . VAL A 1 107 ? -13.129 3.709 3.505 1.00 88.06 107 VAL A N 1
ATOM 869 C CA . VAL A 1 107 ? -12.136 3.488 2.444 1.00 88.06 107 VAL A CA 1
ATOM 870 C C . VAL A 1 107 ? -11.549 4.820 1.977 1.00 88.06 107 VAL A C 1
ATOM 872 O O . VAL A 1 107 ? -12.189 5.589 1.283 1.00 88.06 107 VAL A O 1
ATOM 875 N N . ILE A 1 108 ? -10.290 5.081 2.326 1.00 88.00 108 ILE A N 1
ATOM 876 C CA . ILE A 1 108 ? -9.540 6.266 1.871 1.00 88.00 108 ILE A CA 1
ATOM 877 C C . ILE A 1 108 ? -8.757 5.897 0.604 1.00 88.00 108 ILE A C 1
ATOM 879 O O . ILE A 1 108 ? -7.973 4.943 0.660 1.00 88.00 108 ILE A O 1
ATOM 883 N N . LEU A 1 109 ? -8.952 6.633 -0.495 1.00 83.88 109 LEU A N 1
ATOM 884 C CA . LEU A 1 109 ? -8.381 6.351 -1.820 1.00 83.88 109 LEU A CA 1
ATOM 885 C C . LEU A 1 109 ? -7.536 7.512 -2.339 1.00 83.88 109 LEU A C 1
ATOM 887 O O . LEU A 1 109 ? -7.903 8.670 -2.189 1.00 83.88 109 LEU A O 1
ATOM 891 N N . ASP A 1 110 ? -6.445 7.215 -3.033 1.00 81.62 110 ASP A N 1
ATOM 892 C CA . ASP A 1 110 ? -5.657 8.245 -3.705 1.00 81.62 110 ASP A CA 1
ATOM 893 C C . ASP A 1 110 ? -6.426 8.928 -4.844 1.00 81.62 110 ASP A C 1
ATOM 895 O O . ASP A 1 110 ? -7.194 8.287 -5.559 1.00 81.62 110 ASP A O 1
ATOM 899 N N . ALA A 1 111 ? -6.165 10.215 -5.079 1.00 64.94 111 ALA A N 1
ATOM 900 C CA . ALA A 1 111 ? -6.714 10.925 -6.233 1.00 64.94 111 ALA A CA 1
ATOM 901 C C . ALA A 1 111 ? -6.285 10.306 -7.566 1.00 64.94 111 ALA A C 1
ATOM 903 O O . ALA A 1 111 ? -7.032 10.305 -8.544 1.00 64.94 111 ALA A O 1
ATOM 904 N N . SER A 1 112 ? -5.091 9.723 -7.575 1.00 64.75 112 SER A N 1
ATOM 905 C CA . SER A 1 112 ? -4.522 9.029 -8.727 1.00 64.75 112 SER A CA 1
ATOM 906 C C . SER A 1 112 ? -5.279 7.733 -9.066 1.00 64.75 112 SER A C 1
ATOM 908 O O . SER A 1 112 ? -5.118 7.202 -10.164 1.00 64.75 112 SER A O 1
ATOM 910 N N . ASN A 1 113 ? -6.149 7.252 -8.166 1.00 57.38 113 ASN A N 1
ATOM 911 C CA . ASN A 1 113 ? -6.958 6.043 -8.338 1.00 57.38 113 ASN A CA 1
ATOM 912 C C . ASN A 1 113 ? -8.281 6.288 -9.086 1.00 57.38 113 ASN A C 1
ATOM 914 O O . ASN A 1 113 ? -9.048 5.344 -9.254 1.00 57.38 113 ASN A O 1
ATOM 918 N N . LEU A 1 114 ? -8.561 7.511 -9.562 1.00 51.03 114 LEU A N 1
ATOM 919 C CA . LEU A 1 114 ? -9.840 7.935 -10.172 1.00 51.03 114 LEU A CA 1
ATOM 920 C C . LEU A 1 114 ? -10.276 7.137 -11.429 1.00 51.03 114 LEU A C 1
ATOM 922 O O . LEU A 1 114 ? -11.321 7.412 -12.005 1.00 51.03 114 LEU A O 1
ATOM 926 N N . ARG A 1 115 ? -9.498 6.140 -11.870 1.00 57.59 115 ARG A N 1
ATOM 927 C CA . ARG A 1 115 ? -9.844 5.215 -12.964 1.00 57.59 115 ARG A CA 1
ATOM 928 C C . ARG A 1 115 ? -10.273 3.812 -12.502 1.00 57.59 115 ARG A C 1
ATOM 930 O O . ARG A 1 115 ? -10.443 2.960 -13.362 1.00 57.59 115 ARG A O 1
ATOM 937 N N . LEU A 1 116 ? -10.421 3.565 -11.198 1.00 54.34 116 LEU A N 1
ATOM 938 C CA . LEU A 1 116 ? -11.054 2.353 -10.653 1.00 54.34 116 LEU A CA 1
ATOM 939 C C . LEU A 1 116 ? -12.580 2.595 -10.562 1.00 54.34 116 LEU A C 1
ATOM 941 O O . LEU A 1 116 ? -12.988 3.427 -9.747 1.00 54.34 116 LEU A O 1
ATOM 945 N N . PRO A 1 117 ? -13.412 1.980 -11.427 1.00 49.03 117 PRO A N 1
ATOM 946 C CA . PRO A 1 117 ? -14.835 2.302 -11.563 1.00 49.03 117 PRO A CA 1
ATOM 947 C C . PRO A 1 117 ? -15.734 1.769 -10.424 1.00 49.03 117 PRO A C 1
ATOM 949 O O . PRO A 1 117 ? -15.442 0.771 -9.774 1.00 49.03 117 PRO A O 1
ATOM 952 N N . ASP A 1 118 ? -16.829 2.509 -10.194 1.00 49.16 118 ASP A N 1
ATOM 953 C CA . ASP A 1 118 ? -18.147 2.279 -9.553 1.00 49.16 118 ASP A CA 1
ATOM 954 C C . ASP A 1 118 ? -18.360 1.374 -8.315 1.00 49.16 118 ASP A C 1
ATOM 956 O O . ASP A 1 118 ? -19.443 1.420 -7.724 1.00 49.16 118 ASP A O 1
ATOM 960 N N . LEU A 1 119 ? -17.376 0.622 -7.816 1.00 49.00 119 LEU A N 1
ATOM 961 C CA . LEU A 1 119 ? -17.576 -0.333 -6.708 1.00 49.00 119 LEU A CA 1
ATOM 962 C C . LEU A 1 119 ? -17.829 0.325 -5.331 1.00 49.00 119 LEU A C 1
ATOM 964 O O . LEU A 1 119 ? -18.146 -0.345 -4.348 1.00 49.00 119 LEU A O 1
ATOM 968 N N . LEU A 1 120 ? -17.677 1.645 -5.220 1.00 52.19 120 LEU A N 1
ATOM 969 C CA . LEU A 1 120 ? -17.609 2.350 -3.935 1.00 52.19 120 LEU A CA 1
ATOM 970 C C . LEU A 1 120 ? -18.718 3.390 -3.726 1.00 52.19 120 LEU A C 1
ATOM 972 O O . LEU A 1 120 ? -18.566 4.299 -2.916 1.00 52.19 120 LEU A O 1
ATOM 976 N N . LEU A 1 121 ? -19.878 3.224 -4.367 1.00 45.81 121 LEU A N 1
ATOM 977 C CA . LEU A 1 121 ? -21.015 4.158 -4.276 1.00 45.81 121 LEU A CA 1
ATOM 978 C C . LEU A 1 121 ? -21.572 4.380 -2.846 1.00 45.81 121 LEU A C 1
ATOM 980 O O . LEU A 1 121 ? -22.323 5.324 -2.620 1.00 45.81 121 LEU A O 1
ATOM 984 N N . HIS A 1 122 ? -21.161 3.573 -1.858 1.00 45.91 122 HIS A N 1
ATOM 985 C CA . HIS A 1 122 ? -21.592 3.695 -0.457 1.00 45.91 122 HIS A CA 1
ATOM 986 C C . HIS A 1 122 ? -20.472 3.916 0.577 1.00 45.91 122 HIS A C 1
ATOM 988 O O . HIS A 1 122 ? -20.772 3.961 1.771 1.00 45.91 122 HIS A O 1
ATOM 994 N N . LYS A 1 123 ? -19.197 4.072 0.182 1.00 46.03 123 LYS A N 1
ATOM 995 C CA . LYS A 1 123 ? -18.087 4.249 1.142 1.00 46.03 123 LYS A CA 1
ATOM 996 C C . LYS A 1 123 ? -17.338 5.558 0.887 1.00 46.03 123 LYS A C 1
ATOM 998 O O . LYS A 1 123 ? -16.922 5.843 -0.225 1.00 46.03 123 LYS A O 1
ATOM 1003 N N . VAL A 1 124 ? -17.224 6.365 1.944 1.00 48.44 124 VAL A N 1
ATOM 1004 C CA . VAL A 1 124 ? -16.695 7.744 1.960 1.00 48.44 124 VAL A CA 1
ATOM 1005 C C . VAL A 1 124 ? -15.347 7.848 1.242 1.00 48.44 124 VAL A C 1
ATOM 1007 O O . VAL A 1 124 ? -14.386 7.227 1.680 1.00 48.44 124 VAL A O 1
ATOM 1010 N N . PHE A 1 125 ? -15.265 8.688 0.205 1.00 50.59 125 PHE A N 1
ATOM 1011 C CA . PHE A 1 125 ? -14.048 8.946 -0.571 1.00 50.59 125 PHE A CA 1
ATOM 1012 C C . PHE A 1 125 ? -13.250 10.125 -0.003 1.00 50.59 125 PHE A C 1
ATOM 1014 O O . PHE A 1 125 ? -13.810 11.162 0.356 1.00 50.59 125 PHE A O 1
ATOM 1021 N N . LEU A 1 126 ? -11.924 9.994 0.029 1.00 51.28 126 LEU A N 1
ATOM 1022 C CA . LEU A 1 126 ? -11.003 11.034 0.489 1.00 51.28 126 LEU A CA 1
ATOM 1023 C C . LEU A 1 126 ? -9.926 11.296 -0.553 1.00 51.28 126 LEU A C 1
ATOM 1025 O O . LEU A 1 126 ? -8.941 10.578 -0.603 1.00 51.28 126 LEU A O 1
ATOM 1029 N N . LEU A 1 127 ? -10.104 12.346 -1.353 1.00 50.72 127 LEU A N 1
ATOM 1030 C CA . LEU A 1 127 ? -9.157 12.752 -2.387 1.00 50.72 127 LEU A CA 1
ATOM 1031 C C . LEU A 1 127 ? -7.966 13.494 -1.748 1.00 50.72 127 LEU A C 1
ATOM 1033 O O . LEU A 1 127 ? -8.075 14.672 -1.406 1.00 50.72 127 LEU A O 1
ATOM 1037 N N . LEU A 1 128 ? -6.821 12.831 -1.569 1.00 48.84 128 LEU A N 1
ATOM 1038 C CA . LEU A 1 128 ? -5.571 13.523 -1.228 1.00 48.84 128 LEU A CA 1
ATOM 1039 C C . LEU A 1 128 ? -4.890 13.989 -2.521 1.00 48.84 128 LEU A C 1
ATOM 1041 O O . LEU A 1 128 ? -4.207 13.214 -3.183 1.00 48.84 128 LEU A O 1
ATOM 1045 N N . THR A 1 129 ? -5.083 15.254 -2.897 1.00 42.09 129 THR A N 1
ATOM 1046 C CA . THR A 1 129 ? -4.286 15.893 -3.953 1.00 42.09 129 THR A CA 1
ATOM 1047 C C . THR A 1 129 ? -3.034 16.506 -3.330 1.00 42.09 129 THR A C 1
ATOM 1049 O O . THR A 1 129 ? -3.132 17.490 -2.594 1.00 42.09 129 THR A O 1
ATOM 1052 N N . LEU A 1 130 ? -1.853 15.961 -3.627 1.00 44.56 130 LEU A N 1
ATOM 1053 C CA . LEU A 1 130 ? -0.622 16.738 -3.489 1.00 44.56 130 LEU A CA 1
ATOM 1054 C C . LEU A 1 130 ? -0.472 17.602 -4.749 1.00 44.56 130 LEU A C 1
ATOM 1056 O O . LEU A 1 130 ? -0.607 17.071 -5.853 1.00 44.56 130 LEU A O 1
ATOM 1060 N N . PRO A 1 131 ? -0.229 18.917 -4.627 1.00 37.09 131 PRO A N 1
ATOM 1061 C CA . PRO A 1 131 ? 0.045 19.746 -5.788 1.00 37.09 131 PRO A CA 1
ATOM 1062 C C . PRO A 1 131 ? 1.375 19.298 -6.404 1.00 37.09 131 PRO A C 1
ATOM 1064 O O . PRO A 1 131 ? 2.445 19.533 -5.848 1.00 37.09 131 PRO A O 1
ATOM 1067 N N . LEU A 1 132 ? 1.304 18.641 -7.560 1.00 41.25 132 LEU A N 1
ATOM 1068 C CA . LEU A 1 132 ? 2.439 18.501 -8.464 1.00 41.25 132 LEU A CA 1
ATOM 1069 C C . LEU A 1 132 ? 2.694 19.874 -9.090 1.00 41.25 132 LEU A C 1
ATOM 1071 O O . LEU A 1 132 ? 2.124 20.198 -10.129 1.00 41.25 132 LEU A O 1
ATOM 1075 N N . LEU A 1 133 ? 3.523 20.698 -8.453 1.00 32.66 133 LEU A N 1
ATOM 1076 C CA . LEU A 1 133 ? 4.203 21.770 -9.167 1.00 32.66 133 LEU A CA 1
ATOM 1077 C C . LEU A 1 133 ? 5.570 22.037 -8.545 1.00 32.66 133 LEU A C 1
ATOM 1079 O O . LEU A 1 133 ? 5.685 22.448 -7.391 1.00 32.66 133 LEU A O 1
ATOM 1083 N N . GLU A 1 134 ? 6.599 21.791 -9.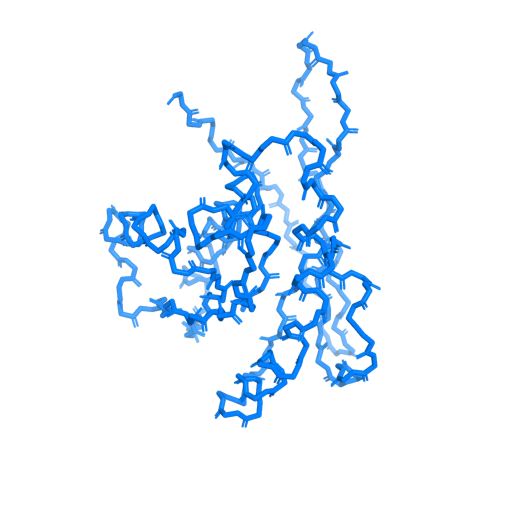349 1.00 38.44 134 GLU A N 1
ATOM 1084 C CA . GLU A 1 134 ? 7.952 22.281 -9.140 1.00 38.44 134 GLU A CA 1
ATOM 1085 C C . GLU A 1 134 ? 7.937 23.782 -8.829 1.00 38.44 134 GLU A C 1
ATOM 1087 O O . GLU A 1 134 ? 7.565 24.588 -9.679 1.00 38.44 134 GLU A O 1
ATOM 1092 N N . GLN A 1 135 ? 8.383 24.166 -7.633 1.00 30.22 135 GLN A N 1
ATOM 1093 C CA . GLN A 1 135 ? 9.017 25.461 -7.389 1.00 30.22 135 GLN A CA 1
ATOM 1094 C C . GLN A 1 135 ? 10.065 25.297 -6.275 1.00 30.22 135 GLN A C 1
ATOM 1096 O O . GLN A 1 135 ? 9.721 24.887 -5.160 1.00 30.22 135 GLN A O 1
ATOM 1101 N N . PRO A 1 136 ? 11.346 25.622 -6.527 1.00 35.69 136 PRO A N 1
ATOM 1102 C CA . PRO A 1 136 ? 12.361 25.625 -5.491 1.00 35.69 136 PRO A CA 1
ATOM 1103 C C . PRO A 1 136 ? 12.149 26.885 -4.648 1.00 35.69 136 PRO A C 1
ATOM 1105 O O . PRO A 1 136 ? 12.348 27.997 -5.124 1.00 35.69 136 PRO A O 1
ATOM 1108 N N . ARG A 1 137 ? 11.783 26.702 -3.374 1.00 40.56 137 ARG A N 1
ATOM 1109 C CA . ARG A 1 137 ? 11.522 27.749 -2.360 1.00 40.56 137 ARG A CA 1
ATOM 1110 C C . ARG A 1 137 ? 10.120 28.368 -2.390 1.00 40.56 137 ARG A C 1
ATOM 1112 O O . ARG A 1 137 ? 9.950 29.552 -2.651 1.00 40.56 137 ARG A O 1
ATOM 1119 N N . ALA A 1 138 ? 9.132 27.615 -1.918 1.00 31.67 138 ALA A N 1
ATOM 1120 C CA . ALA A 1 138 ? 8.026 28.197 -1.159 1.00 31.67 138 ALA A CA 1
ATOM 1121 C C . ALA A 1 138 ? 7.458 27.159 -0.182 1.00 31.67 138 ALA A C 1
ATOM 1123 O O . ALA A 1 138 ? 7.190 26.022 -0.560 1.00 31.67 138 ALA A O 1
ATOM 1124 N N . ARG A 1 139 ? 7.265 27.544 1.087 1.00 35.38 139 ARG A N 1
ATOM 1125 C CA . ARG A 1 139 ? 6.449 26.769 2.035 1.00 35.38 139 ARG A CA 1
ATOM 1126 C C . ARG A 1 139 ? 5.008 26.821 1.543 1.00 35.38 139 ARG A C 1
ATOM 1128 O O . ARG A 1 139 ? 4.360 27.852 1.694 1.00 35.38 139 ARG A O 1
ATOM 1135 N N . ILE A 1 140 ? 4.512 25.727 0.980 1.00 35.59 140 ILE A N 1
ATOM 1136 C CA . ILE A 1 140 ? 3.092 25.583 0.659 1.00 35.59 140 ILE A CA 1
ATOM 1137 C C . ILE A 1 140 ? 2.451 24.801 1.812 1.00 35.59 140 ILE A C 1
ATOM 1139 O O . ILE A 1 140 ? 2.779 23.629 2.003 1.00 35.59 140 ILE A O 1
ATOM 1143 N N . PRO A 1 141 ? 1.574 25.412 2.626 1.00 31.92 141 PRO A N 1
ATOM 1144 C CA . PRO A 1 141 ? 0.789 24.650 3.581 1.00 31.92 141 PRO A CA 1
ATOM 1145 C C . PRO A 1 141 ? -0.211 23.782 2.802 1.00 31.92 141 PRO A C 1
ATOM 1147 O O . PRO A 1 141 ? -0.932 24.276 1.938 1.00 31.92 141 PRO A O 1
ATOM 1150 N N . ILE A 1 142 ? -0.266 22.482 3.098 1.00 40.06 142 ILE A N 1
ATOM 1151 C CA . ILE A 1 142 ? -1.310 21.578 2.593 1.00 40.06 142 ILE A CA 1
ATOM 1152 C C . ILE A 1 142 ? -2.587 21.915 3.377 1.00 40.06 142 ILE A C 1
ATOM 1154 O O . ILE A 1 142 ? -2.886 21.298 4.400 1.00 40.06 142 ILE A O 1
ATOM 1158 N N . THR A 1 143 ? -3.277 22.994 3.004 1.00 32.50 143 THR A N 1
ATOM 1159 C CA . THR A 1 143 ? -4.269 23.610 3.897 1.00 32.50 143 THR A CA 1
ATOM 1160 C C . THR A 1 143 ? -5.658 22.99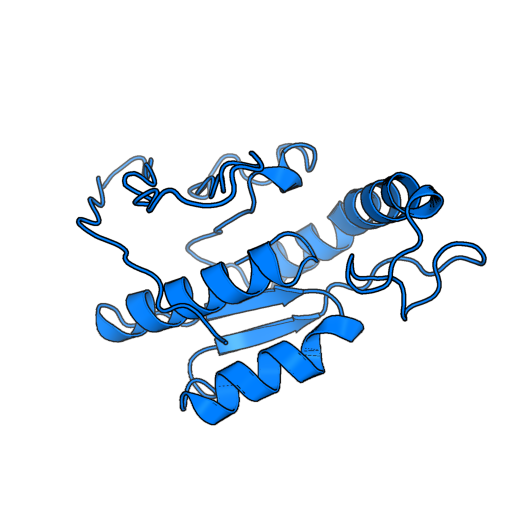2 3.863 1.00 32.50 143 THR A C 1
ATOM 1162 O O . T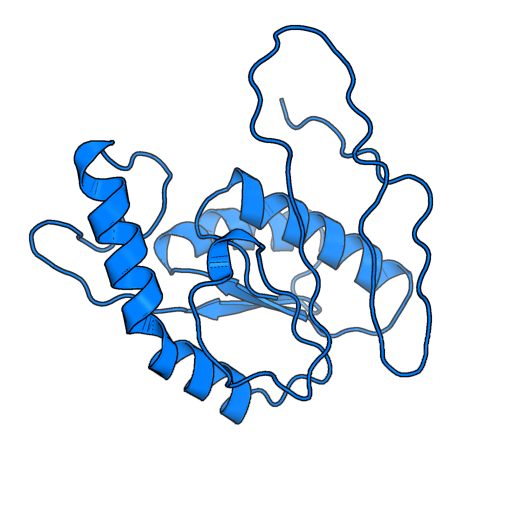HR A 1 143 ? -6.403 23.243 4.808 1.00 32.50 143 THR A O 1
ATOM 1165 N N . THR A 1 144 ? -6.040 22.161 2.885 1.00 33.19 144 THR A N 1
ATOM 1166 C CA . THR A 1 144 ? -7.421 21.645 2.887 1.00 33.19 144 THR A CA 1
ATOM 1167 C C . THR A 1 144 ? -7.569 20.280 2.223 1.00 33.19 144 THR A C 1
ATOM 1169 O O . THR A 1 144 ? -7.567 20.174 1.003 1.00 33.19 144 THR A O 1
ATOM 1172 N N . ALA A 1 145 ? -7.777 19.239 3.033 1.00 37.91 145 ALA A N 1
ATOM 1173 C CA . ALA A 1 145 ? -8.458 18.021 2.601 1.00 37.91 145 ALA A CA 1
ATOM 1174 C C . ALA A 1 145 ? -9.950 18.179 2.938 1.00 37.91 145 ALA A C 1
ATOM 1176 O O . ALA A 1 145 ? -10.297 18.395 4.103 1.00 37.91 145 ALA A O 1
ATOM 1177 N N . PHE A 1 146 ? -10.831 18.122 1.938 1.00 32.31 146 PHE A N 1
ATOM 1178 C CA . PHE A 1 146 ? -12.278 18.119 2.160 1.00 32.31 146 PHE A CA 1
ATOM 1179 C C . PHE A 1 146 ? -12.754 16.678 2.378 1.00 32.31 146 PHE A C 1
ATOM 1181 O O . PHE A 1 146 ? -12.554 15.814 1.530 1.00 32.31 146 PHE A O 1
ATOM 1188 N N . PHE A 1 147 ? -13.378 16.427 3.530 1.00 38.81 147 PHE A N 1
ATOM 1189 C CA . PHE A 1 147 ? -14.084 15.185 3.837 1.00 38.81 147 PHE A CA 1
ATOM 1190 C C . PHE A 1 147 ? -15.555 15.378 3.458 1.00 38.81 147 PHE A C 1
ATOM 1192 O O . PHE A 1 147 ? -16.203 16.267 4.013 1.00 38.81 147 PHE A O 1
ATOM 1199 N N . VAL A 1 148 ? -16.101 14.549 2.567 1.00 33.50 148 VAL A N 1
ATOM 1200 C CA . VAL A 1 148 ? -17.554 14.474 2.351 1.00 33.50 148 VAL A CA 1
ATOM 1201 C C . VAL A 1 148 ? -18.041 13.151 2.931 1.00 33.50 148 VAL A C 1
ATOM 1203 O O . VAL A 1 148 ? -17.928 12.103 2.303 1.00 33.50 148 VAL A O 1
ATOM 1206 N N . ILE A 1 149 ? -18.550 13.197 4.162 1.00 37.66 149 ILE A N 1
ATOM 1207 C CA . ILE A 1 149 ? -19.325 12.102 4.757 1.00 37.66 149 ILE A CA 1
ATOM 1208 C C . ILE A 1 149 ? -20.802 12.472 4.583 1.00 37.66 149 ILE A C 1
ATOM 1210 O O . ILE A 1 149 ? -21.148 13.608 4.912 1.00 37.66 149 ILE A O 1
ATOM 1214 N N . PRO A 1 150 ? -21.690 11.556 4.154 1.00 31.80 150 PRO A N 1
ATOM 1215 C CA . PRO A 1 150 ? -23.126 11.834 4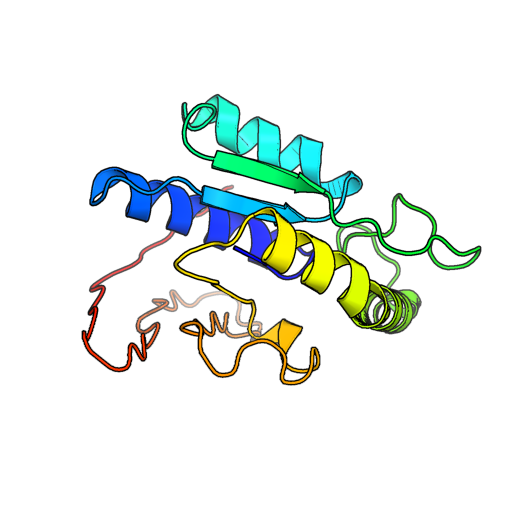.048 1.00 31.80 150 PRO A CA 1
ATOM 1216 C C . PRO A 1 150 ? -23.785 12.301 5.360 1.00 31.80 150 PRO A C 1
ATOM 1218 O O . PRO A 1 150 ? -24.877 12.854 5.326 1.00 31.80 150 PRO A O 1
ATOM 1221 N N . THR A 1 151 ? -23.141 12.100 6.517 1.00 30.11 151 THR A N 1
ATOM 1222 C CA . THR A 1 151 ? -23.725 12.393 7.837 1.00 30.11 151 THR A CA 1
ATOM 1223 C C . THR A 1 151 ? -22.803 13.110 8.832 1.00 30.11 151 THR A C 1
ATOM 1225 O O . THR A 1 151 ? -23.247 13.413 9.939 1.00 30.11 151 THR A O 1
ATOM 1228 N N . THR A 1 152 ? -21.532 13.417 8.522 1.00 31.91 152 THR A N 1
ATOM 1229 C CA . THR A 1 152 ? -20.656 14.131 9.485 1.00 31.91 152 THR A CA 1
ATOM 1230 C C . THR A 1 152 ? -19.492 14.888 8.836 1.00 31.91 152 THR A C 1
ATOM 1232 O O . THR A 1 152 ? -18.563 14.304 8.288 1.00 31.91 152 THR A O 1
ATOM 1235 N N . THR A 1 153 ? -19.463 16.210 8.968 1.00 31.70 153 THR A N 1
ATOM 1236 C CA . THR A 1 153 ? -18.353 17.033 8.468 1.00 31.70 153 THR A CA 1
ATOM 1237 C C . THR A 1 153 ? -17.147 16.950 9.412 1.00 31.70 153 THR A C 1
ATOM 1239 O O . THR A 1 153 ? -17.178 17.508 10.508 1.00 31.70 153 THR A O 1
ATOM 1242 N N . PHE A 1 154 ? -16.055 16.297 9.000 1.00 37.97 154 PHE A N 1
ATOM 1243 C CA . PHE A 1 154 ? -14.774 16.359 9.718 1.00 37.97 154 PHE A CA 1
ATOM 1244 C C . PHE A 1 154 ? -13.910 17.496 9.171 1.00 37.97 154 PHE A C 1
ATOM 1246 O O . PHE A 1 154 ? -13.559 17.523 7.993 1.00 37.97 154 PHE A O 1
ATOM 1253 N N . ARG A 1 155 ? -13.537 18.439 10.043 1.00 31.09 155 ARG A N 1
ATOM 1254 C CA . ARG A 1 155 ? -12.652 19.562 9.709 1.00 31.09 155 ARG A CA 1
ATOM 1255 C C . ARG A 1 155 ? -11.309 19.377 10.411 1.00 31.09 155 ARG A C 1
ATOM 1257 O O . ARG A 1 155 ? -11.187 19.671 11.597 1.00 31.09 155 ARG A O 1
ATOM 1264 N N . PHE A 1 156 ? -10.289 18.921 9.687 1.00 36.69 156 PHE A N 1
ATOM 1265 C CA . PHE A 1 156 ? -8.912 18.978 10.180 1.00 36.69 156 PHE A CA 1
ATOM 1266 C C . PHE A 1 156 ? -8.353 20.382 9.932 1.00 36.69 156 PHE A C 1
ATOM 1268 O O . PHE A 1 156 ? -8.297 20.843 8.796 1.00 36.69 156 PHE A O 1
ATOM 1275 N N . LYS A 1 157 ? -7.956 21.081 11.000 1.00 29.27 157 LYS A N 1
ATOM 1276 C CA . LYS A 1 157 ? -7.155 22.307 10.902 1.00 29.27 157 LYS A CA 1
ATOM 1277 C C . LYS A 1 157 ? -5.681 21.947 11.107 1.00 29.27 157 LYS A C 1
ATOM 1279 O O . LYS A 1 157 ? -5.350 21.290 12.088 1.00 29.27 157 LYS A O 1
ATOM 1284 N N . ASN A 1 158 ? -4.835 22.431 10.196 1.00 30.12 158 ASN A N 1
ATOM 1285 C CA . ASN A 1 158 ? -3.369 22.458 10.255 1.00 30.12 158 ASN A CA 1
ATOM 1286 C C . ASN A 1 158 ? -2.666 21.087 10.252 1.00 30.12 158 ASN A C 1
ATOM 1288 O O . ASN A 1 158 ? -2.247 20.575 11.289 1.00 30.12 158 ASN A O 1
ATOM 1292 N N . CYS A 1 159 ? -2.443 20.534 9.056 1.00 35.22 159 CYS A N 1
ATOM 1293 C CA . CYS A 1 159 ? -1.444 19.491 8.836 1.00 35.22 159 CYS A CA 1
ATOM 1294 C C . CYS A 1 159 ? -0.142 20.127 8.329 1.00 35.22 159 CYS A C 1
ATOM 1296 O O . CYS A 1 159 ? -0.020 20.433 7.149 1.00 35.22 159 CYS A O 1
ATOM 1298 N N . VAL A 1 160 ? 0.844 20.297 9.211 1.00 30.61 160 VAL A N 1
ATOM 1299 C CA . VAL A 1 160 ? 2.244 20.473 8.797 1.00 30.61 160 VAL A CA 1
ATOM 1300 C C . VAL A 1 160 ? 2.894 19.089 8.870 1.00 30.61 160 VAL A C 1
ATOM 1302 O O . VAL A 1 160 ? 2.792 18.412 9.899 1.00 30.61 160 VAL A O 1
ATOM 1305 N N . LEU A 1 161 ? 3.443 18.613 7.753 1.00 32.81 161 LEU A N 1
ATOM 1306 C CA . LEU A 1 161 ? 4.268 17.404 7.695 1.00 32.81 161 LEU A CA 1
ATOM 1307 C C . LEU A 1 161 ? 5.708 17.804 8.058 1.00 32.81 161 LEU A C 1
ATOM 1309 O O . LEU A 1 161 ? 6.183 18.806 7.518 1.00 32.81 161 LEU A O 1
ATOM 1313 N N . PRO A 1 162 ? 6.403 17.086 8.956 1.00 25.77 162 PRO A N 1
ATOM 1314 C CA . PRO A 1 162 ? 7.842 17.263 9.102 1.00 25.77 162 PRO A CA 1
ATOM 1315 C C . PRO A 1 162 ? 8.535 16.784 7.817 1.00 25.77 162 PRO A C 1
ATOM 1317 O O . PRO A 1 162 ? 8.178 15.735 7.278 1.00 25.77 162 PRO A O 1
ATOM 1320 N N . MET A 1 163 ? 9.485 17.575 7.307 1.00 24.41 163 MET A N 1
ATOM 1321 C CA . MET A 1 163 ? 10.394 17.119 6.253 1.00 24.41 163 MET A CA 1
ATOM 1322 C C . MET A 1 163 ? 11.210 15.947 6.799 1.00 24.41 163 MET A C 1
ATOM 1324 O O . MET A 1 163 ? 11.748 16.029 7.900 1.00 24.41 163 MET A O 1
ATOM 1328 N N . ILE A 1 164 ? 11.243 14.855 6.044 1.00 27.97 164 ILE A N 1
ATOM 1329 C CA . ILE A 1 164 ? 12.230 13.794 6.218 1.00 27.97 164 ILE A CA 1
ATOM 1330 C C . ILE A 1 164 ? 13.414 14.235 5.354 1.00 27.97 164 ILE A C 1
ATOM 1332 O O . ILE A 1 164 ? 13.232 14.373 4.142 1.00 27.97 164 ILE A O 1
ATOM 1336 N N . ASP A 1 165 ? 14.545 14.537 5.993 1.00 29.72 165 ASP A N 1
ATOM 1337 C CA . ASP A 1 165 ? 15.840 14.751 5.328 1.00 29.72 165 ASP A CA 1
ATOM 1338 C C . ASP A 1 165 ? 16.371 13.444 4.710 1.00 29.72 165 ASP A C 1
ATOM 1340 O O . ASP A 1 165 ? 16.138 12.362 5.307 1.00 29.72 165 ASP A O 1
#

Radius of gyration: 16.18 Å; chains: 1; bounding box: 40×38×39 Å

Secondary structure (DSSP, 8-state):
-B--SSHHHHHHHHHHHHHHHHHS---EEEEE-HHHHHHHHHHHHHTT-TTTEEEEE--PPP-SSS-GGGSSSTT--GGGHHHHHHHHHTTHHHHHHHHHHH--S---BBGGGTTS-STTTTS----B-------SS----B--PPP--SS-------BPPPP--

pLDDT: mean 74.38, std 25.23, range [24.41, 97.5]

Sequence (165 aa):
MFPWLAHGHIFPYLELSRRLLIRKNFHIYLCSTPINSTSINTFIHNNNLSESIEVVQLHLQPSHELPPHYHTTKNLPSHLAFTLIKAFQTAESSFSDIITTLKPDLVILDASNLRLPDLLLHKVFLLLTLPLLEQPRARIPITTAFFVIPTTTFRFKNCVLPMID

Foldseek 3Di:
DEFAQEPVTQVVVVVVQVVCVVPDQAAEEYEYAPLCCVVVVVSCVVSVNVVRYDYHHQDFDADPQRHSNNCHVVVHDPVCPVVNLVSVLVSLVVVVVVCVVVVDQADEYELSVVNNDDPPPPHWYWYDDDDPDDDDDDPDFPADTFTDDVPDGDDDGGDDDDDDD